Protein AF-A0A7L4TJ91-F1 (afdb_monomer_lite)

Secondary structure (DSSP, 8-state):
----------PPP----------HHHHHHHHHHHT---EEEEEESSTT---TTHHHIIIIIS--EEEEEESSSSTTSPPSSSS--THHHHHHT-

Foldseek 3Di:
DDDDDPPPPDDDPPPDPDDPDDDPVRVVLVVVLVVQPAAEEAEEAEPVPDDPVVQCCCCPVSVHNYDYDHPALCQCPDDPPDPRHHPRVSVVSD

pLDDT: mean 77.29, std 15.94, range [33.38, 94.69]

Structure (mmCIF, N/CA/C/O backbone):
data_AF-A0A7L4TJ91-F1
#
_entry.id   AF-A0A7L4TJ91-F1
#
loop_
_atom_site.group_PDB
_atom_site.id
_atom_site.type_symbol
_atom_site.label_atom_id
_atom_site.label_alt_id
_atom_site.label_comp_id
_atom_site.label_asym_id
_atom_site.label_entity_id
_atom_site.label_seq_id
_atom_site.pdbx_PDB_ins_code
_atom_site.Cartn_x
_atom_site.Cartn_y
_atom_site.Cartn_z
_atom_site.occupancy
_atom_site.B_iso_or_equiv
_atom_site.auth_seq_id
_atom_site.auth_comp_id
_atom_site.auth_asym_id
_atom_site.auth_atom_id
_atom_site.pdbx_PDB_model_num
ATOM 1 N N . MET A 1 1 ? 46.322 -48.455 8.676 1.00 40.22 1 MET A N 1
ATOM 2 C CA . MET A 1 1 ? 46.060 -47.041 9.017 1.00 40.22 1 MET A CA 1
ATOM 3 C C . MET A 1 1 ? 44.560 -46.812 8.893 1.00 40.22 1 MET A C 1
ATOM 5 O O . MET A 1 1 ? 44.074 -46.565 7.802 1.00 40.22 1 MET A O 1
ATOM 9 N N . PHE A 1 2 ? 43.815 -47.046 9.976 1.00 33.38 2 PHE A N 1
ATOM 10 C CA . PHE A 1 2 ? 42.363 -46.857 10.028 1.00 33.38 2 PHE A CA 1
ATOM 11 C C . PHE A 1 2 ? 42.092 -45.469 10.609 1.00 33.38 2 PHE A C 1
ATOM 13 O O . PHE A 1 2 ? 42.416 -45.218 11.767 1.00 33.38 2 PHE A O 1
ATOM 20 N N . VAL A 1 3 ? 41.550 -44.557 9.803 1.00 37.66 3 VAL A N 1
ATOM 21 C CA . VAL A 1 3 ? 41.111 -43.240 10.278 1.00 37.66 3 VAL A CA 1
ATOM 22 C C . VAL A 1 3 ? 39.713 -43.407 10.865 1.00 37.66 3 VAL A C 1
ATOM 24 O O . VAL A 1 3 ? 38.743 -43.597 10.136 1.00 37.66 3 VAL A O 1
ATOM 27 N N . ALA A 1 4 ? 39.617 -43.373 12.193 1.00 38.56 4 ALA A N 1
ATOM 28 C CA . ALA A 1 4 ? 38.345 -43.276 12.892 1.00 38.56 4 ALA A CA 1
ATOM 29 C C . ALA A 1 4 ? 37.830 -41.832 12.778 1.00 38.56 4 ALA A C 1
ATOM 31 O O . ALA A 1 4 ? 38.406 -40.911 13.356 1.00 38.56 4 ALA A O 1
ATOM 32 N N . LEU A 1 5 ? 36.753 -41.629 12.017 1.00 40.00 5 LEU A N 1
ATOM 33 C CA . LEU A 1 5 ? 36.045 -40.354 11.966 1.00 40.00 5 LEU A CA 1
ATOM 34 C C . LEU A 1 5 ? 35.216 -40.213 13.252 1.00 40.00 5 LEU A C 1
ATOM 36 O O . LEU A 1 5 ? 34.134 -40.782 13.380 1.00 40.00 5 LEU A O 1
ATOM 40 N N . SER A 1 6 ? 35.760 -39.490 14.230 1.00 43.78 6 SER A N 1
ATOM 41 C CA . SER A 1 6 ? 35.034 -39.078 15.432 1.00 43.78 6 SER A CA 1
ATOM 42 C C . SER A 1 6 ? 33.942 -38.085 15.029 1.00 43.78 6 SER A C 1
ATOM 44 O O . SER A 1 6 ? 34.232 -36.932 14.710 1.00 43.78 6 SER A O 1
ATOM 46 N N . LEU A 1 7 ? 32.685 -38.535 15.003 1.00 52.88 7 LEU A N 1
ATOM 47 C CA . LEU A 1 7 ? 31.534 -37.643 14.896 1.00 52.88 7 LEU A CA 1
ATOM 48 C C . LEU A 1 7 ? 31.432 -36.865 16.214 1.00 52.88 7 LEU A C 1
ATOM 50 O O . LEU A 1 7 ? 30.938 -37.379 17.222 1.00 52.88 7 LEU A O 1
ATOM 54 N N . SER A 1 8 ? 31.926 -35.626 16.221 1.00 51.12 8 SER A N 1
ATOM 55 C CA . SER A 1 8 ? 31.642 -34.706 17.314 1.00 51.12 8 SER A CA 1
ATOM 56 C C . SER A 1 8 ? 30.128 -34.495 17.360 1.00 51.12 8 SER A C 1
ATOM 58 O O . SER A 1 8 ? 29.489 -34.152 16.364 1.00 51.12 8 SER A O 1
ATOM 60 N N . LYS A 1 9 ? 29.523 -34.740 18.525 1.00 55.09 9 LYS A N 1
ATOM 61 C CA . LYS A 1 9 ? 28.145 -34.332 18.808 1.00 55.09 9 LYS A CA 1
ATOM 62 C C . LYS A 1 9 ? 28.122 -32.805 18.905 1.00 55.09 9 LYS A C 1
ATOM 64 O O . LYS A 1 9 ? 28.113 -32.250 19.999 1.00 55.09 9 LYS A O 1
ATOM 69 N N . GLY A 1 10 ? 28.194 -32.131 17.759 1.00 53.78 10 GLY A N 1
ATOM 70 C CA . GLY A 1 10 ? 27.948 -30.702 17.650 1.00 53.78 10 GLY A CA 1
ATOM 71 C C . GLY A 1 10 ? 26.505 -30.440 18.056 1.00 53.78 10 GLY A C 1
ATOM 72 O O . GLY A 1 10 ? 25.580 -30.890 17.382 1.00 53.78 10 GLY A O 1
ATOM 73 N N . GLY A 1 11 ? 26.316 -29.781 19.199 1.00 53.75 11 GLY A N 1
ATOM 74 C CA . GLY A 1 11 ? 25.004 -29.325 19.634 1.00 53.75 11 GLY A CA 1
ATOM 75 C C . GLY A 1 11 ? 24.389 -28.444 18.552 1.00 53.75 11 GLY A C 1
ATOM 76 O O . GLY A 1 11 ? 25.018 -27.493 18.092 1.00 53.75 11 GLY A O 1
ATOM 77 N N . LEU A 1 12 ? 23.173 -28.784 18.129 1.00 61.38 12 LEU A N 1
ATOM 78 C CA . LEU A 1 12 ? 22.373 -27.934 17.256 1.00 61.38 12 LEU A CA 1
ATOM 79 C C . LEU A 1 12 ? 22.196 -26.578 17.960 1.00 61.38 12 LEU A C 1
ATOM 81 O O . LEU A 1 12 ? 21.729 -26.568 19.103 1.00 61.38 12 LEU A O 1
ATOM 85 N N . PRO A 1 13 ? 22.556 -25.443 17.336 1.00 63.84 13 PRO A N 1
ATOM 86 C CA . PRO A 1 13 ? 22.221 -24.148 17.903 1.00 63.84 13 PRO A CA 1
ATOM 87 C C . PRO A 1 13 ? 20.695 -24.065 18.002 1.00 63.84 13 PRO A C 1
ATOM 89 O O . PRO A 1 13 ? 19.988 -24.263 17.014 1.00 63.84 13 PRO A O 1
ATOM 92 N N . SER A 1 14 ? 20.177 -23.806 19.203 1.00 63.47 14 SER A N 1
ATOM 93 C CA . SER A 1 14 ? 18.756 -23.544 19.409 1.00 63.47 14 SER A CA 1
ATOM 94 C C . SER A 1 14 ? 18.390 -22.263 18.660 1.00 63.47 14 SER A C 1
ATOM 96 O O . SER A 1 14 ? 18.650 -21.156 19.137 1.00 63.47 14 SER A O 1
ATOM 98 N N . LEU A 1 15 ? 17.821 -22.410 17.466 1.00 67.12 15 LEU A N 1
ATOM 99 C CA . LEU A 1 15 ? 17.224 -21.307 16.729 1.00 67.12 15 LEU A CA 1
ATOM 100 C C . LEU A 1 15 ? 15.996 -20.853 17.514 1.00 67.12 15 LEU A C 1
ATOM 102 O O . LEU A 1 15 ? 14.954 -21.504 17.510 1.00 67.12 15 LEU A O 1
ATOM 106 N N . ASN A 1 16 ? 16.152 -19.762 18.252 1.00 64.31 16 ASN A N 1
ATOM 107 C CA . ASN A 1 16 ? 15.061 -19.165 18.996 1.00 64.31 16 ASN A CA 1
ATOM 108 C C . ASN A 1 16 ? 14.176 -18.425 17.986 1.00 64.31 16 ASN A C 1
ATOM 110 O O . ASN A 1 16 ? 14.526 -17.336 17.531 1.00 64.31 16 ASN A O 1
ATOM 114 N N . ALA A 1 17 ? 13.075 -19.048 17.566 1.00 65.12 17 ALA A N 1
ATOM 115 C CA . ALA A 1 17 ? 12.096 -18.397 16.709 1.00 65.12 17 ALA A CA 1
ATOM 116 C C . ALA A 1 17 ? 11.497 -17.213 17.484 1.00 65.12 17 ALA A C 1
ATOM 118 O O . ALA A 1 17 ? 10.781 -17.411 18.464 1.00 65.12 17 ALA A O 1
ATOM 119 N N . GLN A 1 18 ? 11.807 -15.976 17.085 1.00 68.19 18 GLN A N 1
ATOM 120 C CA . GLN A 1 18 ? 11.121 -14.815 17.647 1.00 68.19 18 GLN A CA 1
ATOM 121 C C . GLN A 1 18 ? 9.650 -14.868 17.225 1.00 68.19 18 GLN A C 1
ATOM 123 O O . GLN A 1 18 ? 9.319 -14.689 16.053 1.00 68.19 18 GLN A O 1
ATOM 128 N N . SER A 1 19 ? 8.754 -15.090 18.186 1.00 65.50 19 SER A N 1
ATOM 129 C CA . SER A 1 19 ? 7.335 -14.828 17.979 1.00 65.50 19 SER A CA 1
ATOM 130 C C . SER A 1 19 ? 7.138 -13.316 17.896 1.00 65.50 19 SER A C 1
ATOM 132 O O . SER A 1 19 ? 7.374 -12.614 18.881 1.00 65.50 19 SER A O 1
ATOM 134 N N . LEU A 1 20 ? 6.693 -12.806 16.747 1.00 72.25 20 LEU A N 1
ATOM 135 C CA . LEU A 1 20 ? 6.154 -11.450 16.659 1.00 72.25 20 LEU A CA 1
ATOM 136 C C . LEU A 1 20 ? 4.870 -11.391 17.496 1.00 72.25 20 LEU A C 1
ATOM 138 O O . LEU A 1 20 ? 3.796 -11.760 17.026 1.00 72.25 20 LEU A O 1
ATOM 142 N N . SER A 1 21 ? 4.981 -10.965 18.753 1.00 80.69 21 SER A N 1
ATOM 143 C CA . SER A 1 21 ? 3.824 -10.621 19.571 1.00 80.69 21 SER A CA 1
ATOM 144 C C . SER A 1 21 ? 3.351 -9.218 19.168 1.00 80.69 21 SER A C 1
ATOM 146 O O . SER A 1 21 ? 4.096 -8.250 19.341 1.00 80.69 21 SER A O 1
ATOM 148 N N . PRO A 1 22 ? 2.145 -9.067 18.591 1.00 81.69 22 PRO A N 1
ATOM 149 C CA . PRO A 1 22 ? 1.628 -7.746 18.261 1.00 81.69 22 PRO A CA 1
ATOM 150 C C . PRO A 1 22 ? 1.451 -6.933 19.545 1.00 81.69 22 PRO A C 1
ATOM 152 O O . PRO A 1 22 ? 0.984 -7.451 20.563 1.00 81.69 22 PRO A O 1
ATOM 155 N N . SER A 1 23 ? 1.823 -5.654 19.509 1.00 90.12 23 SER A N 1
ATOM 156 C CA . SER A 1 23 ? 1.625 -4.777 20.660 1.00 90.12 23 SER A CA 1
ATOM 157 C C . SER A 1 23 ? 0.131 -4.513 20.884 1.00 90.12 23 SER A C 1
ATOM 159 O O . SER A 1 23 ? -0.681 -4.595 19.957 1.00 90.12 23 SER A O 1
ATOM 161 N N . SER A 1 24 ? -0.255 -4.125 22.103 1.00 90.69 24 SER A N 1
ATOM 162 C CA . SER A 1 24 ? -1.641 -3.733 22.408 1.00 90.69 24 SER A CA 1
ATOM 163 C C . SER A 1 24 ? -2.151 -2.625 21.473 1.00 90.69 24 SER A C 1
ATOM 165 O O . SER A 1 24 ? -3.328 -2.600 21.109 1.00 90.69 24 SER A O 1
ATOM 167 N N . THR A 1 25 ? -1.256 -1.735 21.036 1.00 90.06 25 THR A N 1
ATOM 168 C CA . THR A 1 25 ? -1.547 -0.663 20.077 1.00 90.06 25 THR A CA 1
ATOM 169 C C . THR A 1 25 ? -1.867 -1.210 18.686 1.00 90.06 25 THR A C 1
ATOM 171 O O . THR A 1 25 ? -2.821 -0.749 18.055 1.00 90.06 25 THR A O 1
ATOM 174 N N . ASP A 1 26 ? -1.121 -2.216 18.220 1.00 87.06 26 ASP A N 1
ATOM 175 C CA . ASP A 1 26 ? -1.357 -2.859 16.921 1.00 87.06 26 ASP A CA 1
ATOM 176 C C . ASP A 1 26 ? -2.709 -3.567 16.897 1.00 87.06 26 ASP A C 1
ATOM 178 O O . ASP A 1 26 ? -3.487 -3.391 15.957 1.00 87.06 26 ASP A O 1
ATOM 182 N N . ILE A 1 27 ? -3.028 -4.304 17.965 1.00 89.06 27 ILE A N 1
ATOM 183 C CA . ILE A 1 27 ? -4.316 -4.992 18.118 1.00 89.06 27 ILE A CA 1
ATOM 184 C C . ILE A 1 27 ? -5.461 -3.973 18.111 1.00 89.06 27 ILE A C 1
ATOM 186 O O . ILE A 1 27 ? -6.444 -4.142 17.390 1.00 89.06 27 ILE A O 1
ATOM 190 N N . PHE A 1 28 ? -5.329 -2.870 18.850 1.00 90.56 28 PHE A N 1
ATOM 191 C CA . PHE A 1 28 ? -6.343 -1.814 18.873 1.00 90.56 28 PHE A CA 1
ATOM 192 C C . PHE A 1 28 ? -6.552 -1.161 17.499 1.00 90.56 28 PHE A C 1
ATOM 194 O O . PHE A 1 28 ? -7.687 -0.880 17.100 1.00 90.56 28 PHE A O 1
ATOM 201 N N . LEU A 1 29 ? -5.477 -0.940 16.740 1.00 87.44 29 LEU A N 1
ATOM 202 C CA . LEU A 1 29 ? -5.571 -0.421 15.378 1.00 87.44 29 LEU A CA 1
ATOM 203 C C . LEU A 1 29 ? -6.249 -1.422 14.433 1.00 87.44 29 LEU A C 1
ATOM 205 O O . LEU A 1 29 ? -7.067 -1.015 13.606 1.00 87.44 29 LEU A O 1
ATOM 209 N N . GLN A 1 30 ? -5.943 -2.715 14.557 1.00 86.94 30 GLN A N 1
ATOM 210 C CA . GLN A 1 30 ? -6.590 -3.777 13.782 1.00 86.94 30 GLN A CA 1
ATOM 211 C C . GLN A 1 30 ? -8.087 -3.861 14.092 1.00 86.94 30 GLN A C 1
ATOM 213 O O . GLN A 1 30 ? -8.891 -3.868 13.163 1.00 86.94 30 GLN A O 1
ATOM 218 N N . LEU A 1 31 ? -8.477 -3.798 15.368 1.00 88.56 31 LEU A N 1
ATOM 219 C CA . LEU A 1 31 ? -9.883 -3.737 15.780 1.00 88.56 31 LEU A CA 1
ATOM 220 C C . LEU A 1 31 ? -10.616 -2.546 15.148 1.00 88.56 31 LEU A C 1
ATOM 222 O O . LEU A 1 31 ? -11.727 -2.694 14.645 1.00 88.56 31 LEU A O 1
ATOM 226 N N . LYS A 1 32 ? -9.981 -1.368 15.091 1.00 87.06 32 LYS A N 1
ATOM 227 C CA . LYS A 1 32 ? -10.553 -0.197 14.403 1.00 87.06 32 LYS A CA 1
ATOM 228 C C . LYS A 1 32 ? -10.717 -0.399 12.896 1.00 87.06 32 LYS A C 1
ATOM 230 O O . LYS A 1 32 ? -11.634 0.181 12.321 1.00 87.06 32 LYS A O 1
ATOM 235 N N . LYS A 1 33 ? -9.836 -1.172 12.257 1.00 86.88 33 LYS A N 1
ATOM 236 C CA . LYS A 1 33 ? -9.919 -1.496 10.824 1.00 86.88 33 LYS A CA 1
ATOM 237 C C . LYS A 1 33 ? -11.048 -2.485 10.509 1.00 86.88 33 LYS A C 1
ATOM 239 O O . LYS A 1 33 ? -11.594 -2.409 9.420 1.00 86.88 33 LYS A O 1
ATOM 244 N N . LEU A 1 34 ? -11.444 -3.355 11.446 1.00 87.00 34 LEU A N 1
ATOM 245 C CA . LEU A 1 34 ? -12.519 -4.339 11.220 1.00 87.00 34 LEU A CA 1
ATOM 246 C C . LEU A 1 34 ? -13.884 -3.700 10.922 1.00 87.00 34 LEU A C 1
ATOM 248 O O . LEU A 1 34 ? -14.650 -4.240 10.133 1.00 87.00 34 LEU A O 1
ATOM 252 N N . ASN A 1 35 ? -14.172 -2.533 11.505 1.00 86.94 35 ASN A N 1
ATOM 253 C CA . ASN A 1 35 ? -15.421 -1.798 11.263 1.00 86.94 35 ASN A CA 1
ATOM 254 C C . ASN A 1 35 ? -15.424 -1.009 9.940 1.00 86.94 35 ASN A C 1
ATOM 256 O O . ASN A 1 35 ? -16.366 -0.269 9.660 1.00 86.94 35 ASN A O 1
ATOM 260 N N . VAL A 1 36 ? -14.365 -1.123 9.137 1.00 88.31 36 VAL A N 1
ATOM 261 C CA . VAL A 1 36 ? -14.195 -0.393 7.884 1.00 88.31 36 VAL A CA 1
ATOM 262 C C . VAL A 1 36 ? -14.180 -1.396 6.736 1.00 88.31 36 VAL A C 1
ATOM 264 O O . VAL A 1 36 ? -13.200 -2.096 6.512 1.00 88.31 36 VAL A O 1
ATOM 267 N N . LEU A 1 37 ? -15.279 -1.446 5.982 1.00 88.06 37 LEU A N 1
ATOM 268 C CA . LEU A 1 37 ? -15.461 -2.395 4.874 1.00 88.06 37 LEU A CA 1
ATOM 269 C C . LEU A 1 37 ? -14.925 -1.875 3.525 1.00 88.06 37 LEU A C 1
ATOM 271 O O . LEU A 1 37 ? -15.024 -2.555 2.507 1.00 88.06 37 LEU A O 1
ATOM 275 N N . GLY A 1 38 ? -14.361 -0.663 3.501 1.00 89.00 38 GLY A N 1
ATOM 276 C CA . GLY A 1 38 ? -13.808 -0.053 2.293 1.00 89.00 38 GLY A CA 1
ATOM 277 C C . GLY A 1 38 ? -12.483 -0.692 1.875 1.00 89.00 38 GLY A C 1
ATOM 278 O O . GLY A 1 38 ? -11.546 -0.787 2.673 1.00 89.00 38 GLY A O 1
ATOM 279 N N . SER A 1 39 ? -12.382 -1.083 0.605 1.00 92.56 39 SER A N 1
ATOM 280 C CA . SER A 1 39 ? -11.136 -1.524 -0.025 1.00 92.56 39 SER A CA 1
ATOM 281 C C . SER A 1 39 ? -10.833 -0.662 -1.245 1.00 92.56 39 SER A C 1
ATOM 283 O O . SER A 1 39 ? -11.745 -0.222 -1.943 1.00 92.56 39 SER A O 1
ATOM 285 N N . VAL A 1 40 ? -9.552 -0.373 -1.464 1.00 94.31 40 VAL A N 1
ATOM 286 C CA . VAL A 1 40 ? -9.081 0.446 -2.583 1.00 94.31 40 VAL A CA 1
ATOM 287 C C . VAL A 1 40 ? -7.880 -0.239 -3.215 1.00 94.31 40 VAL A C 1
ATOM 289 O O . VAL A 1 40 ? -6.921 -0.578 -2.524 1.00 94.31 40 VAL A O 1
ATOM 292 N N . LEU A 1 41 ? -7.922 -0.409 -4.532 1.00 94.69 41 LEU A N 1
ATOM 293 C CA . LEU A 1 41 ? -6.782 -0.828 -5.335 1.00 94.69 41 LEU A CA 1
ATOM 294 C C . LEU A 1 41 ? -6.404 0.327 -6.263 1.00 94.69 41 LEU A C 1
ATOM 296 O O . LEU A 1 41 ? -7.197 0.715 -7.118 1.00 94.69 41 LEU A O 1
ATOM 300 N N . TYR A 1 42 ? -5.213 0.884 -6.069 1.00 94.25 42 TYR A N 1
ATOM 301 C CA . TYR A 1 42 ? -4.644 1.905 -6.940 1.00 94.25 42 TYR A CA 1
ATOM 302 C C . TYR A 1 42 ? -3.791 1.221 -8.009 1.00 94.25 42 TYR A C 1
ATOM 304 O O . TYR A 1 42 ? -2.841 0.513 -7.677 1.00 94.25 42 TYR A O 1
ATOM 312 N N . LEU A 1 43 ? -4.152 1.414 -9.276 1.00 93.00 43 LEU A N 1
ATOM 313 C CA . LEU A 1 43 ? -3.476 0.831 -10.435 1.00 93.00 43 LEU A CA 1
ATOM 314 C C . LEU A 1 43 ? -2.627 1.895 -11.127 1.00 93.00 43 LEU A C 1
ATOM 316 O O . LEU A 1 43 ? -3.124 2.987 -11.398 1.00 93.00 43 LEU A O 1
ATOM 320 N N . ALA A 1 44 ? -1.381 1.556 -11.442 1.00 91.25 44 ALA A N 1
ATOM 321 C CA . ALA A 1 44 ? -0.434 2.458 -12.085 1.00 91.25 44 ALA A CA 1
ATOM 322 C C . ALA A 1 44 ? 0.440 1.732 -13.116 1.00 91.25 44 ALA A C 1
ATOM 324 O O . ALA A 1 44 ? 0.581 0.510 -13.068 1.00 91.25 44 ALA A O 1
ATOM 325 N N . ALA A 1 45 ? 1.035 2.467 -14.057 1.00 88.81 45 ALA A N 1
ATOM 326 C CA . ALA A 1 45 ? 1.910 1.869 -15.064 1.00 88.81 45 ALA A CA 1
ATOM 327 C C . ALA A 1 45 ? 3.288 1.543 -14.472 1.00 88.81 45 ALA A C 1
ATOM 329 O O . ALA A 1 45 ? 3.774 0.417 -14.612 1.00 88.81 45 ALA A O 1
ATOM 330 N N . HIS A 1 46 ? 3.885 2.492 -13.758 1.00 86.56 46 HIS A N 1
ATOM 331 C CA . HIS A 1 46 ? 5.227 2.379 -13.190 1.00 86.56 46 HIS A CA 1
ATOM 332 C C . HIS A 1 46 ? 5.204 2.516 -11.662 1.00 86.56 46 HIS A C 1
ATOM 334 O O . HIS A 1 46 ? 4.231 3.018 -11.103 1.00 86.56 46 HIS A O 1
ATOM 340 N N . PRO A 1 47 ? 6.227 2.032 -10.937 1.00 81.56 47 PRO A N 1
ATOM 341 C CA .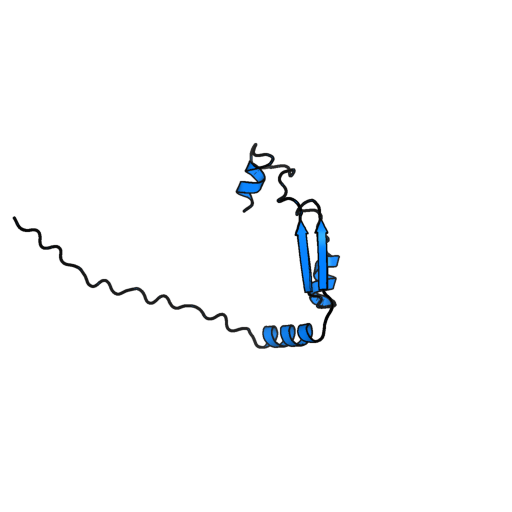 PRO A 1 47 ? 6.280 2.158 -9.480 1.00 81.56 47 PRO A CA 1
ATOM 342 C C . PRO A 1 47 ? 6.408 3.608 -8.973 1.00 81.56 47 PRO A C 1
ATOM 344 O O . PRO A 1 47 ? 6.103 3.852 -7.815 1.00 81.56 47 PRO A O 1
ATOM 347 N N . ASP A 1 48 ? 6.815 4.563 -9.808 1.00 85.50 48 ASP A N 1
ATOM 348 C CA . ASP A 1 48 ? 6.974 5.990 -9.483 1.00 85.50 48 ASP A CA 1
ATOM 349 C C . ASP A 1 48 ? 5.710 6.843 -9.704 1.00 85.50 48 ASP A C 1
ATOM 351 O O . ASP A 1 48 ? 5.662 7.992 -9.272 1.00 85.50 48 ASP A O 1
ATOM 355 N N . ASP A 1 49 ? 4.659 6.273 -10.298 1.00 88.12 49 ASP A N 1
ATOM 356 C CA . ASP A 1 49 ? 3.360 6.928 -10.538 1.00 88.12 49 ASP A CA 1
ATOM 357 C C . ASP A 1 49 ? 2.463 6.996 -9.271 1.00 88.12 49 ASP A C 1
ATOM 359 O O . ASP A 1 49 ? 1.259 7.293 -9.335 1.00 88.12 49 ASP A O 1
ATOM 363 N N . GLU A 1 50 ? 3.008 6.673 -8.098 1.00 87.44 50 GLU A N 1
ATOM 364 C CA . GLU A 1 50 ? 2.269 6.647 -6.839 1.00 87.44 50 GLU A CA 1
ATOM 365 C C . GLU A 1 50 ? 1.927 8.050 -6.312 1.00 87.44 50 GLU A C 1
ATOM 367 O O . GLU A 1 50 ? 2.651 9.028 -6.491 1.00 87.44 50 GLU A O 1
ATOM 372 N N . ASN A 1 51 ? 0.796 8.165 -5.606 1.00 91.38 51 ASN A N 1
ATOM 373 C CA . ASN A 1 51 ? 0.408 9.411 -4.949 1.00 91.38 51 ASN A CA 1
ATOM 374 C C . ASN A 1 51 ? 0.704 9.354 -3.442 1.00 91.38 51 ASN A C 1
ATOM 376 O O . ASN A 1 51 ? -0.070 8.786 -2.658 1.00 91.38 51 ASN A O 1
ATOM 380 N N . ASN A 1 52 ? 1.790 10.021 -3.039 1.00 89.12 52 ASN A N 1
ATOM 381 C CA . ASN A 1 52 ? 2.288 10.047 -1.658 1.00 89.12 52 ASN A CA 1
ATOM 382 C C . ASN A 1 52 ? 1.337 10.688 -0.639 1.00 89.12 52 ASN A C 1
ATOM 384 O O . ASN A 1 52 ? 1.524 10.498 0.561 1.00 89.12 52 ASN A O 1
ATOM 388 N N . SER A 1 53 ? 0.323 11.442 -1.066 1.00 92.25 53 SER A N 1
ATOM 389 C CA . SER A 1 53 ? -0.684 12.012 -0.158 1.00 92.25 53 SER A CA 1
ATOM 390 C C . SER A 1 53 ? -1.943 11.151 -0.080 1.00 92.25 53 SER A C 1
ATOM 392 O O . SER A 1 53 ? -2.476 10.918 1.007 1.00 92.25 53 SER A O 1
ATOM 394 N N . LEU A 1 54 ? -2.406 10.635 -1.219 1.00 92.31 54 LEU A N 1
ATOM 395 C CA . LEU A 1 54 ? -3.662 9.895 -1.311 1.00 92.31 54 LEU A CA 1
ATOM 396 C C . LEU A 1 54 ? -3.577 8.514 -0.651 1.00 92.31 54 LEU A C 1
ATOM 398 O O . LEU A 1 54 ? -4.476 8.136 0.103 1.00 92.31 54 LEU A O 1
ATOM 402 N N . LEU A 1 55 ? -2.506 7.755 -0.901 1.00 92.75 55 LEU A N 1
ATOM 403 C CA . LEU A 1 55 ? -2.379 6.393 -0.369 1.00 92.75 55 LEU A CA 1
ATOM 404 C C . LEU A 1 55 ? -2.350 6.373 1.174 1.00 92.75 55 LEU A C 1
ATOM 406 O O . LEU A 1 55 ? -3.121 5.605 1.766 1.00 92.75 55 LEU A O 1
ATOM 410 N N . PRO A 1 56 ? -1.573 7.238 1.865 1.00 93.00 56 PRO A N 1
ATOM 411 C CA . PRO A 1 56 ? -1.608 7.308 3.325 1.00 93.00 56 PRO A CA 1
ATOM 412 C C . PRO A 1 56 ? -2.944 7.792 3.880 1.00 93.00 56 PRO A C 1
ATOM 414 O O . PRO A 1 56 ? -3.382 7.277 4.909 1.00 93.00 56 PRO A O 1
ATOM 417 N N . TYR A 1 57 ? -3.608 8.737 3.211 1.00 93.62 57 TYR A N 1
ATOM 418 C CA . TYR A 1 57 ? -4.932 9.211 3.616 1.00 93.62 57 TYR A CA 1
ATOM 419 C C . TYR A 1 57 ? -5.945 8.060 3.657 1.00 93.62 57 TYR A C 1
ATOM 421 O O . TYR A 1 57 ? -6.604 7.818 4.674 1.00 93.62 57 TYR A O 1
ATOM 429 N N . LEU A 1 58 ? -6.009 7.275 2.580 1.00 93.62 58 LEU A N 1
ATOM 430 C CA . LEU A 1 58 ? -6.913 6.130 2.491 1.00 93.62 58 LEU A CA 1
ATOM 431 C C . LEU A 1 58 ? -6.542 5.038 3.509 1.00 93.62 58 LEU A C 1
ATOM 433 O O . LEU A 1 58 ? -7.417 4.517 4.200 1.00 93.62 58 LEU A O 1
ATOM 437 N N . ALA A 1 59 ? -5.250 4.725 3.656 1.00 91.31 59 ALA A N 1
ATOM 438 C CA . ALA A 1 59 ? -4.785 3.624 4.502 1.00 91.31 59 ALA A CA 1
ATOM 439 C C . ALA A 1 59 ? -4.787 3.932 6.013 1.00 91.31 59 ALA A C 1
ATOM 441 O O . ALA A 1 59 ? -5.063 3.045 6.826 1.00 91.31 59 ALA A O 1
ATOM 442 N N . LYS A 1 60 ? -4.443 5.162 6.416 1.00 89.50 60 LYS A N 1
ATOM 443 C CA . LYS A 1 60 ? -4.255 5.542 7.830 1.00 89.50 60 LYS A CA 1
ATOM 444 C C . LYS A 1 60 ? -5.444 6.310 8.388 1.00 89.50 60 LYS A C 1
ATOM 446 O O . LYS A 1 60 ? -5.922 5.979 9.473 1.00 89.50 60 LYS A O 1
ATOM 451 N N . GLU A 1 61 ? -5.932 7.309 7.659 1.00 90.62 61 GLU A N 1
ATOM 452 C CA . GLU A 1 61 ? -7.018 8.163 8.141 1.00 90.62 61 GLU A CA 1
ATOM 453 C C . GLU A 1 61 ? -8.366 7.456 7.980 1.00 90.62 61 GLU A C 1
ATOM 455 O O . GLU A 1 61 ? -9.050 7.165 8.972 1.00 90.62 61 GLU A O 1
ATOM 460 N N . LYS A 1 62 ? -8.695 7.076 6.738 1.00 91.38 62 LYS A N 1
ATOM 461 C CA . LYS A 1 62 ? -9.923 6.332 6.412 1.00 91.38 62 LYS A CA 1
ATOM 462 C C . LYS A 1 62 ? -9.862 4.857 6.785 1.00 91.38 62 LYS A C 1
ATOM 464 O O . LYS A 1 62 ? -10.913 4.242 6.919 1.00 91.38 62 LYS A O 1
ATOM 469 N N . LYS A 1 63 ? -8.661 4.317 7.028 1.00 92.25 63 LYS A N 1
ATOM 470 C CA . LYS A 1 63 ? -8.427 2.914 7.416 1.00 92.25 63 LYS A CA 1
ATOM 471 C C . LYS A 1 63 ? -8.938 1.903 6.385 1.00 92.25 63 LYS A C 1
ATOM 473 O O . LYS A 1 63 ? -9.239 0.767 6.745 1.00 92.25 63 LYS A O 1
ATOM 478 N N . TYR A 1 64 ? -9.026 2.305 5.120 1.00 93.50 64 TYR A N 1
ATOM 479 C CA . TYR A 1 64 ? -9.370 1.395 4.038 1.00 93.50 64 TYR A CA 1
ATOM 480 C C . TYR A 1 64 ? -8.264 0.3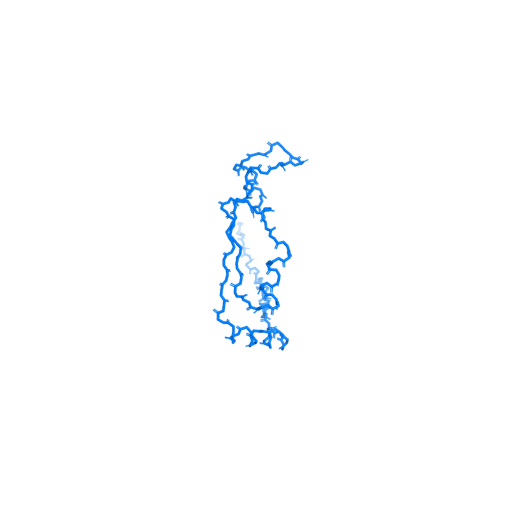68 3.828 1.00 93.50 64 TYR A C 1
ATOM 482 O O . TYR A 1 64 ? -7.081 0.615 4.09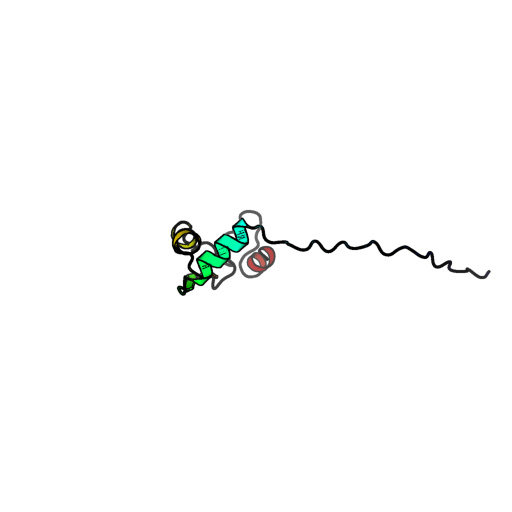3 1.00 93.50 64 TYR A O 1
ATOM 490 N N . ARG A 1 65 ? -8.655 -0.803 3.325 1.00 91.44 65 ARG A N 1
ATOM 491 C CA . ARG A 1 65 ? -7.702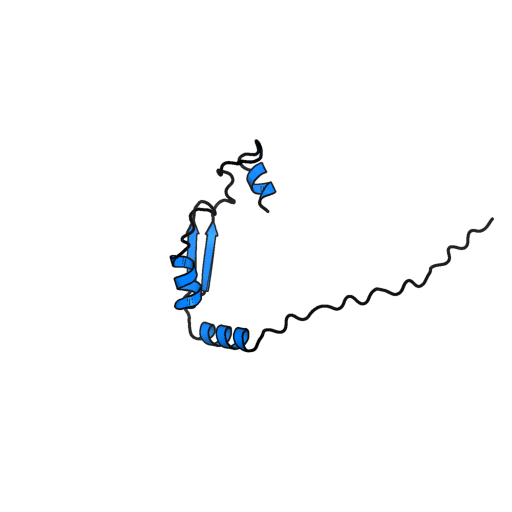 -1.794 2.834 1.00 91.44 65 ARG A CA 1
ATOM 492 C C . ARG A 1 65 ? -7.163 -1.312 1.490 1.00 91.44 65 ARG A C 1
ATOM 494 O O . ARG A 1 65 ? -7.744 -1.609 0.451 1.00 91.44 65 ARG A O 1
ATOM 501 N N . THR A 1 66 ? -6.097 -0.523 1.545 1.00 93.94 66 THR A N 1
ATOM 502 C CA . THR A 1 66 ? -5.457 0.083 0.374 1.00 93.94 66 THR A CA 1
ATOM 503 C C . THR A 1 66 ? -4.317 -0.796 -0.133 1.00 93.94 66 THR A C 1
ATOM 505 O O . THR A 1 66 ? -3.454 -1.194 0.648 1.00 93.94 66 THR A O 1
ATOM 508 N N . ALA A 1 67 ? -4.300 -1.068 -1.434 1.00 93.38 67 ALA A N 1
ATOM 509 C CA . ALA A 1 67 ? -3.197 -1.705 -2.144 1.00 93.38 67 ALA A CA 1
ATOM 510 C C . ALA A 1 67 ? -2.787 -0.848 -3.350 1.00 93.38 67 ALA A C 1
ATOM 512 O O . ALA A 1 67 ? -3.630 -0.186 -3.955 1.00 93.38 67 ALA A O 1
ATOM 513 N N . TYR A 1 68 ? -1.501 -0.876 -3.688 1.00 94.31 68 TYR A N 1
ATOM 514 C CA . TYR A 1 68 ? -0.938 -0.272 -4.892 1.00 94.31 68 TYR A CA 1
ATOM 515 C C . TYR A 1 68 ? -0.417 -1.388 -5.792 1.00 94.31 68 TYR A C 1
ATOM 517 O O . TYR A 1 68 ? 0.257 -2.298 -5.307 1.00 94.31 68 TYR A O 1
ATOM 525 N N . LEU A 1 69 ? -0.751 -1.337 -7.077 1.00 92.88 69 LEU A N 1
ATOM 526 C CA . LEU A 1 69 ? -0.283 -2.287 -8.075 1.00 92.88 69 LEU A CA 1
ATOM 527 C C . LEU A 1 69 ? 0.274 -1.519 -9.274 1.00 92.88 69 LEU A C 1
ATOM 529 O O . LEU A 1 69 ? -0.483 -0.871 -10.000 1.00 92.88 69 LEU A O 1
ATOM 533 N N . SER A 1 70 ? 1.584 -1.633 -9.492 1.00 90.94 70 SER A N 1
ATOM 534 C CA . SER A 1 70 ? 2.232 -1.190 -10.723 1.00 90.94 70 SER A CA 1
ATOM 535 C C . SER A 1 70 ? 2.236 -2.319 -11.754 1.00 90.94 70 SER A C 1
ATOM 537 O O . SER A 1 70 ? 2.502 -3.478 -11.430 1.00 90.94 70 SER A O 1
ATOM 539 N N . LEU A 1 71 ? 1.936 -1.989 -13.010 1.00 88.81 71 LEU A N 1
ATOM 540 C CA . LEU A 1 71 ? 1.945 -2.949 -14.119 1.00 88.81 71 LEU A CA 1
ATOM 541 C C . LEU A 1 71 ? 3.366 -3.319 -14.553 1.00 88.81 71 LEU A C 1
ATOM 543 O O . LEU A 1 71 ? 3.580 -4.384 -15.127 1.00 88.81 71 LEU A O 1
ATOM 547 N N . THR A 1 72 ? 4.333 -2.452 -14.264 1.00 81.94 72 THR A N 1
ATOM 548 C CA . THR A 1 72 ? 5.753 -2.674 -14.525 1.00 81.94 72 THR A CA 1
ATOM 549 C C . THR A 1 72 ? 6.554 -2.605 -13.231 1.00 81.94 72 THR A C 1
ATOM 551 O O . THR A 1 72 ? 6.114 -2.055 -12.216 1.00 81.94 72 THR A O 1
ATOM 554 N N . ARG A 1 73 ? 7.776 -3.135 -13.275 1.00 76.69 73 ARG A N 1
ATOM 555 C CA . ARG A 1 73 ? 8.763 -3.007 -12.196 1.00 76.69 73 ARG A CA 1
ATOM 556 C C . ARG A 1 73 ? 9.620 -1.736 -12.326 1.00 76.69 73 ARG A C 1
ATOM 558 O O . ARG A 1 73 ? 10.593 -1.550 -11.600 1.00 76.69 73 ARG A O 1
ATOM 565 N N . GLY A 1 74 ? 9.265 -0.842 -13.252 1.00 73.00 74 GLY A N 1
ATOM 566 C CA . GLY A 1 74 ? 10.077 0.327 -13.587 1.00 73.00 74 GLY A CA 1
ATOM 567 C C . GLY A 1 74 ? 11.222 0.017 -14.555 1.00 73.00 74 GLY A C 1
ATOM 568 O O . GLY A 1 74 ? 12.262 0.666 -14.479 1.00 73.00 74 GLY A O 1
ATOM 569 N N . ASP A 1 75 ? 11.021 -0.945 -15.463 1.00 64.94 75 ASP A N 1
ATOM 570 C CA . ASP A 1 75 ? 11.978 -1.359 -16.506 1.00 64.94 75 ASP A CA 1
ATOM 571 C C . ASP A 1 75 ? 12.352 -0.206 -17.460 1.00 64.94 75 ASP A C 1
ATOM 573 O O . ASP A 1 75 ? 13.445 -0.171 -18.023 1.00 64.94 75 ASP A O 1
ATOM 577 N N . GLY A 1 76 ? 11.45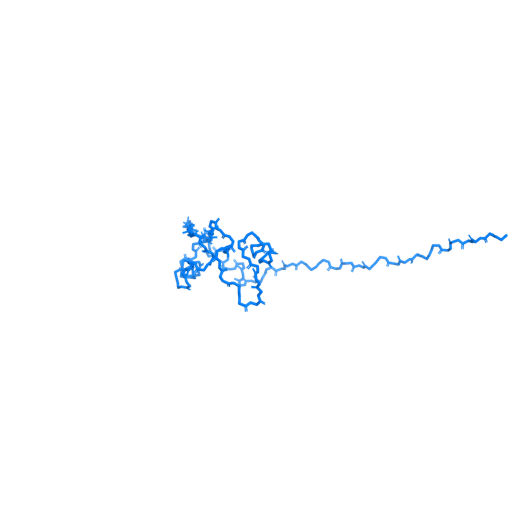0 0.767 -17.628 1.00 67.88 76 GLY A N 1
ATOM 578 C CA . GLY A 1 76 ? 11.677 1.985 -18.414 1.00 67.88 76 GLY A CA 1
ATOM 579 C C . GLY A 1 76 ? 12.380 3.118 -17.657 1.00 67.88 76 GLY A C 1
ATOM 580 O O . GLY A 1 76 ? 12.609 4.178 -18.235 1.00 67.88 76 GLY A O 1
ATOM 581 N N . GLY A 1 77 ? 12.699 2.931 -16.373 1.00 67.56 77 GLY A N 1
ATOM 582 C CA . GLY A 1 77 ? 13.344 3.952 -15.552 1.00 67.56 77 GLY A CA 1
ATOM 583 C C . GLY A 1 77 ? 14.802 4.189 -15.948 1.00 67.56 77 GLY A C 1
ATOM 584 O O . GLY A 1 77 ? 15.496 3.291 -16.416 1.00 67.56 77 GLY A O 1
ATOM 585 N N . GLN A 1 78 ? 15.293 5.407 -15.729 1.00 66.50 78 GLN A N 1
ATOM 586 C CA . GLN A 1 78 ? 16.686 5.738 -16.009 1.00 66.50 78 GLN A CA 1
ATOM 587 C C . GLN A 1 78 ? 17.593 5.197 -14.895 1.00 66.50 78 GLN A C 1
ATOM 589 O O . GLN A 1 78 ? 17.381 5.483 -13.714 1.00 66.50 78 GLN A O 1
ATOM 594 N N . ASN A 1 79 ? 18.600 4.403 -15.259 1.00 67.62 79 ASN A N 1
ATOM 595 C CA . ASN A 1 79 ? 19.635 3.967 -14.330 1.00 67.62 79 ASN A CA 1
ATOM 596 C C . ASN A 1 79 ? 20.741 5.033 -14.261 1.00 67.62 79 ASN A C 1
ATOM 598 O O . ASN A 1 79 ? 21.375 5.338 -15.266 1.00 67.62 79 ASN A O 1
ATOM 602 N N . LEU A 1 80 ? 20.959 5.622 -13.081 1.00 68.50 80 LEU A N 1
ATOM 603 C CA . LEU A 1 80 ? 21.975 6.667 -12.870 1.00 68.50 80 LEU 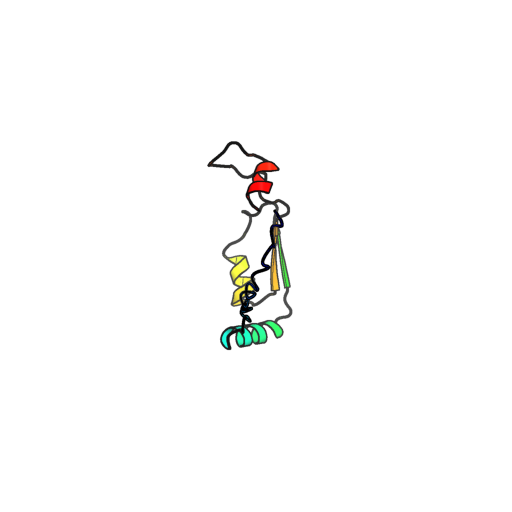A CA 1
ATOM 604 C C . LEU A 1 80 ? 23.360 6.103 -12.507 1.00 68.50 80 LEU A C 1
ATOM 606 O O . LEU A 1 80 ? 24.323 6.861 -12.426 1.00 68.50 80 LEU A O 1
ATOM 610 N N . ILE A 1 81 ? 23.457 4.793 -12.255 1.00 73.06 81 ILE A N 1
ATOM 611 C CA . ILE A 1 81 ? 24.670 4.128 -11.752 1.00 73.06 81 ILE A CA 1
ATOM 612 C C . ILE A 1 81 ? 25.280 3.190 -12.812 1.00 73.06 81 ILE A C 1
ATOM 614 O O . ILE A 1 81 ? 26.485 2.955 -12.788 1.00 73.06 81 ILE A O 1
ATOM 618 N N . GLY A 1 82 ? 24.489 2.687 -13.769 1.00 70.19 82 GLY A N 1
ATOM 619 C CA . GLY A 1 82 ? 24.951 1.742 -14.794 1.00 70.19 82 GLY A CA 1
ATOM 620 C C . GLY A 1 82 ? 24.177 1.819 -16.112 1.00 70.19 82 GLY A C 1
ATOM 621 O O . GLY A 1 82 ? 23.219 2.573 -16.239 1.00 70.19 82 GLY A O 1
ATOM 622 N N . SER A 1 83 ? 24.602 1.024 -17.098 1.00 74.50 83 SER A N 1
ATOM 623 C CA . SER A 1 83 ? 24.018 0.963 -18.451 1.00 74.50 83 SER A CA 1
ATOM 624 C C . SER A 1 83 ? 22.821 0.013 -18.585 1.00 74.50 83 SER A C 1
ATOM 626 O O . SER A 1 83 ? 22.299 -0.159 -19.682 1.00 74.50 83 SER A O 1
ATOM 628 N N . GLU A 1 84 ? 22.414 -0.632 -17.491 1.00 69.50 84 GLU A N 1
ATOM 629 C CA . GLU A 1 84 ? 21.286 -1.568 -17.442 1.00 69.50 84 GLU A CA 1
ATOM 630 C C . GLU A 1 84 ? 19.977 -0.838 -17.795 1.00 69.50 84 GLU A C 1
ATOM 632 O O . GLU A 1 84 ? 19.660 0.192 -17.187 1.00 69.50 84 GLU A O 1
ATOM 637 N N . GLN A 1 85 ? 19.198 -1.378 -18.735 1.00 66.06 85 GLN A N 1
ATOM 638 C CA . GLN A 1 85 ? 17.912 -0.820 -19.157 1.00 66.06 85 GLN A CA 1
ATOM 639 C C . GLN A 1 85 ? 16.923 -1.951 -19.461 1.00 66.06 85 GLN A C 1
ATOM 641 O O . GLN A 1 85 ? 17.317 -3.030 -19.900 1.00 66.06 85 GLN A O 1
ATOM 646 N N . GLY A 1 86 ? 15.627 -1.729 -19.240 1.00 71.00 86 GLY A N 1
ATOM 647 C CA . GLY A 1 86 ? 14.616 -2.746 -19.508 1.00 71.00 86 GLY A CA 1
ATOM 648 C C . GLY A 1 86 ? 14.635 -3.875 -18.474 1.00 71.00 86 GLY A C 1
ATOM 649 O O . GLY A 1 86 ? 14.621 -3.631 -17.269 1.00 71.00 86 GLY A O 1
ATOM 650 N N . ILE A 1 87 ? 14.648 -5.117 -18.961 1.00 64.81 87 ILE A N 1
ATOM 651 C CA . ILE A 1 87 ? 14.480 -6.337 -18.153 1.00 64.81 87 ILE A CA 1
ATOM 652 C C . ILE A 1 87 ? 15.594 -6.483 -17.108 1.00 64.81 87 ILE A C 1
ATOM 654 O O . ILE A 1 87 ? 15.318 -6.860 -15.970 1.00 64.81 87 ILE A O 1
ATOM 658 N N . ASP A 1 88 ? 16.830 -6.135 -17.468 1.00 66.38 88 ASP A N 1
ATOM 659 C CA . ASP A 1 88 ? 17.984 -6.254 -16.572 1.00 66.38 88 ASP A CA 1
ATOM 660 C C . ASP A 1 88 ? 17.886 -5.262 -15.399 1.00 66.38 88 ASP A C 1
ATOM 662 O O . ASP A 1 88 ? 18.155 -5.607 -14.247 1.00 66.38 88 ASP A O 1
ATOM 666 N N . LEU A 1 89 ? 17.361 -4.055 -15.653 1.00 68.56 89 LEU A N 1
ATOM 667 C CA . LEU A 1 89 ? 17.088 -3.074 -14.601 1.00 68.56 89 LEU A CA 1
ATOM 668 C C . LEU A 1 89 ? 15.957 -3.534 -13.672 1.00 68.56 89 LEU A C 1
ATOM 670 O O . LEU A 1 89 ? 16.026 -3.342 -12.455 1.00 68.56 89 LEU A O 1
ATOM 674 N N . GLY A 1 90 ? 14.927 -4.161 -14.242 1.00 61.28 90 GLY A N 1
ATOM 675 C CA . GLY A 1 90 ? 13.870 -4.811 -13.481 1.00 61.28 90 GLY A CA 1
ATOM 676 C C . GLY A 1 90 ? 14.408 -5.920 -12.582 1.00 61.28 90 GLY A C 1
ATOM 677 O O . GLY A 1 90 ? 14.005 -6.027 -11.423 1.00 61.28 90 GLY A O 1
ATOM 678 N N . LEU A 1 91 ? 15.338 -6.739 -13.070 1.00 68.50 91 LEU A N 1
ATOM 679 C CA . LEU A 1 91 ? 15.909 -7.838 -12.294 1.00 68.50 91 LEU A CA 1
ATOM 680 C C . LEU A 1 91 ? 16.694 -7.337 -11.075 1.00 68.50 91 LEU A C 1
ATOM 682 O O . LEU A 1 91 ? 16.527 -7.881 -9.991 1.00 68.50 91 LEU A O 1
ATOM 686 N N . ILE A 1 92 ? 17.481 -6.269 -11.224 1.00 70.81 92 ILE A N 1
ATOM 687 C CA . ILE A 1 92 ? 18.313 -5.707 -10.142 1.00 70.81 92 ILE A CA 1
ATOM 688 C C . ILE A 1 92 ? 17.473 -5.045 -9.031 1.00 70.81 92 ILE A C 1
ATOM 690 O O . ILE A 1 92 ? 17.939 -4.895 -7.903 1.00 70.81 92 ILE A O 1
ATOM 694 N N . ARG A 1 93 ? 16.230 -4.639 -9.319 1.00 70.31 93 ARG A N 1
ATOM 695 C CA . ARG A 1 93 ? 15.334 -3.971 -8.354 1.00 70.31 93 ARG A CA 1
ATOM 696 C C . ARG A 1 93 ? 14.494 -4.925 -7.485 1.00 70.31 93 ARG A C 1
ATOM 698 O O . ARG A 1 93 ? 13.703 -4.433 -6.680 1.00 70.31 93 ARG A O 1
ATOM 705 N N . THR A 1 94 ? 14.650 -6.246 -7.616 1.00 57.69 94 THR A N 1
ATOM 706 C CA . THR A 1 94 ? 14.012 -7.278 -6.759 1.00 57.69 94 THR A CA 1
ATOM 707 C C . THR A 1 94 ? 15.027 -8.225 -6.164 1.00 57.69 94 THR A C 1
ATOM 709 O O . THR A 1 94 ? 14.861 -8.567 -4.975 1.00 57.69 94 THR A O 1
#

Radius of gyration: 24.27 Å; chains: 1; bounding box: 62×59×42 Å

Sequence (94 aa):
MFVALSLSKGGLPSLNAQSLSPSSTDIFLQLKKLNVLGSVLYLAAHPDDENNSLLPYLAKEKKYRTAYLSLTRGDGGQNLIGSEQGIDLGLIRT